Protein AF-A0A2M9N6I4-F1 (afdb_monomer_lite)

Structure (mmCIF, N/CA/C/O backbone):
data_AF-A0A2M9N6I4-F1
#
_entry.id   AF-A0A2M9N6I4-F1
#
loop_
_atom_site.group_PDB
_atom_site.id
_atom_site.type_symbol
_atom_site.label_atom_id
_atom_site.label_alt_id
_atom_site.label_comp_id
_atom_site.label_asym_id
_atom_site.label_entity_id
_atom_site.label_seq_id
_atom_site.pdbx_PDB_ins_code
_atom_site.Cartn_x
_atom_site.Cartn_y
_atom_site.Cartn_z
_atom_site.occupancy
_atom_site.B_iso_or_equiv
_atom_site.auth_seq_id
_atom_site.auth_comp_id
_atom_site.auth_asym_id
_atom_site.auth_atom_id
_atom_site.pdbx_PDB_model_num
ATOM 1 N N . MET A 1 1 ? -28.843 -5.770 49.512 1.00 65.44 1 MET A N 1
ATOM 2 C CA . MET A 1 1 ? -29.102 -5.304 48.134 1.00 65.44 1 MET A CA 1
ATOM 3 C C . MET A 1 1 ? -30.037 -6.310 47.490 1.00 65.44 1 MET A C 1
ATOM 5 O O . MET A 1 1 ? -29.714 -7.491 47.544 1.00 65.44 1 MET A O 1
ATOM 9 N N . ASN A 1 2 ? -31.210 -5.892 47.013 1.00 93.00 2 ASN A N 1
ATOM 10 C CA . ASN A 1 2 ? -32.178 -6.819 46.412 1.00 93.00 2 ASN A CA 1
ATOM 11 C C . ASN A 1 2 ? -31.800 -7.144 44.949 1.00 93.00 2 ASN A C 1
ATOM 13 O O . ASN A 1 2 ? -30.903 -6.524 44.371 1.00 93.00 2 ASN A O 1
ATOM 17 N N . THR A 1 3 ? -32.480 -8.121 44.353 1.00 96.25 3 THR A N 1
ATOM 18 C CA . THR A 1 3 ? -32.215 -8.567 42.977 1.00 96.25 3 THR A CA 1
ATOM 19 C C . THR A 1 3 ? -32.461 -7.460 41.946 1.00 96.25 3 THR A C 1
ATOM 21 O O . THR A 1 3 ? -31.716 -7.356 40.978 1.00 96.25 3 THR A O 1
ATOM 24 N N . GLU A 1 4 ? -33.445 -6.582 42.163 1.00 96.31 4 GLU A N 1
ATOM 25 C CA . GLU A 1 4 ? -33.703 -5.438 41.274 1.00 96.31 4 GLU A CA 1
ATOM 26 C C . GLU A 1 4 ? -32.535 -4.447 41.259 1.00 96.31 4 GLU A C 1
ATOM 28 O O . GLU A 1 4 ? -32.086 -4.042 40.190 1.00 96.31 4 GLU A O 1
ATOM 33 N N . GLN A 1 5 ? -31.986 -4.121 42.430 1.00 95.31 5 GLN A N 1
ATOM 34 C CA . GLN A 1 5 ? -30.812 -3.260 42.579 1.00 95.31 5 GLN A CA 1
ATOM 35 C C . GLN A 1 5 ? -29.575 -3.884 41.919 1.00 95.31 5 GLN A C 1
ATOM 37 O O . GLN A 1 5 ? -28.782 -3.183 41.294 1.00 95.31 5 GLN A O 1
ATOM 42 N N . GLN A 1 6 ? -29.417 -5.209 42.013 1.00 94.44 6 GLN A N 1
ATOM 43 C CA . GLN A 1 6 ? -28.353 -5.932 41.308 1.00 94.44 6 GLN A CA 1
ATOM 44 C C . GLN A 1 6 ? -28.519 -5.853 39.784 1.00 94.44 6 GLN A C 1
ATOM 46 O O . GLN A 1 6 ? -27.545 -5.604 39.075 1.00 94.44 6 GLN A O 1
ATOM 51 N N . ILE A 1 7 ? -29.742 -6.024 39.275 1.00 97.00 7 ILE A N 1
ATOM 52 C CA . ILE A 1 7 ? -30.042 -5.919 37.840 1.00 97.00 7 ILE A CA 1
ATOM 53 C C . ILE A 1 7 ? -29.796 -4.493 37.337 1.00 97.00 7 ILE A C 1
ATOM 55 O O . ILE A 1 7 ? -29.197 -4.319 36.276 1.00 97.00 7 ILE A O 1
ATOM 59 N N . GLU A 1 8 ? -30.222 -3.470 38.078 1.00 97.56 8 GLU A N 1
ATOM 60 C CA . GLU A 1 8 ? -30.000 -2.070 37.702 1.00 97.56 8 GLU A CA 1
ATOM 61 C C . GLU A 1 8 ? -28.501 -1.733 37.656 1.00 97.56 8 GLU A C 1
ATOM 63 O O . GLU A 1 8 ? -28.025 -1.124 36.694 1.00 97.56 8 GLU A O 1
ATOM 68 N N . PHE A 1 9 ? -27.735 -2.210 38.643 1.00 97.62 9 PHE A N 1
ATOM 69 C CA . PHE A 1 9 ? -26.281 -2.073 38.668 1.00 97.62 9 PHE A CA 1
ATOM 70 C C . PHE A 1 9 ? -25.619 -2.712 37.440 1.00 97.62 9 PHE A C 1
ATOM 72 O O . PHE A 1 9 ? -24.794 -2.076 36.781 1.00 97.62 9 PHE A O 1
ATOM 79 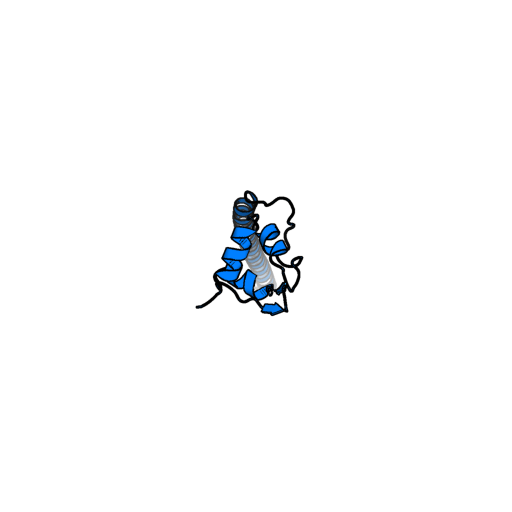N N . LEU A 1 10 ? -25.996 -3.949 37.097 1.00 98.00 10 LEU A N 1
ATOM 80 C CA . LEU A 1 10 ? -25.446 -4.640 35.929 1.00 98.00 10 LEU A CA 1
ATOM 81 C C . LEU A 1 10 ? -25.814 -3.935 34.619 1.00 98.00 10 LEU A C 1
ATOM 83 O O . LEU A 1 10 ? -24.968 -3.832 33.733 1.00 98.00 10 LEU A O 1
ATOM 87 N N . LYS A 1 11 ? -27.034 -3.395 34.506 1.00 97.50 11 LYS A N 1
ATOM 88 C CA . LYS A 1 11 ? -27.454 -2.603 33.341 1.00 97.50 11 LYS A CA 1
ATOM 89 C C . LYS A 1 11 ? -26.621 -1.332 33.185 1.00 97.50 11 LYS A C 1
ATOM 91 O O . LYS A 1 11 ? -26.144 -1.074 32.085 1.00 97.50 11 LYS A O 1
ATOM 96 N N . ARG A 1 12 ? -26.397 -0.571 34.263 1.00 97.38 12 ARG A N 1
ATOM 97 C CA . ARG A 1 12 ? -25.515 0.612 34.229 1.00 97.38 12 ARG A CA 1
ATOM 98 C C . ARG A 1 12 ? -24.099 0.244 33.809 1.00 97.38 12 ARG A C 1
ATOM 100 O O . ARG A 1 12 ? -23.576 0.830 32.872 1.00 97.38 12 ARG A O 1
ATOM 107 N N . ARG A 1 13 ? -23.528 -0.795 34.422 1.00 97.88 13 ARG A N 1
ATOM 108 C CA . ARG A 1 13 ? -22.179 -1.259 34.080 1.00 97.88 13 ARG A CA 1
ATOM 109 C C . ARG A 1 13 ? -22.064 -1.702 32.621 1.00 97.88 13 ARG A C 1
ATOM 111 O O . ARG A 1 13 ? -21.043 -1.442 31.997 1.00 97.88 13 ARG A O 1
ATOM 118 N N . LEU A 1 14 ? -23.090 -2.356 32.074 1.00 97.81 14 LEU A N 1
ATOM 119 C CA . LEU A 1 14 ? -23.128 -2.719 30.657 1.00 97.81 14 LEU A CA 1
ATOM 120 C C . LEU A 1 14 ? -23.107 -1.475 29.759 1.00 97.81 14 LEU A C 1
ATOM 122 O O . LEU A 1 14 ? -22.347 -1.441 28.796 1.00 97.81 14 LEU A O 1
ATOM 126 N N . VAL A 1 15 ? -23.904 -0.455 30.088 1.00 97.75 15 VAL A N 1
ATOM 127 C CA . VAL A 1 15 ? -23.940 0.812 29.342 1.00 97.75 15 VAL A CA 1
ATOM 128 C C . VAL A 1 15 ? -22.586 1.521 29.394 1.00 97.75 15 VAL A C 1
ATOM 130 O O . VAL A 1 15 ? -22.084 1.937 28.353 1.00 97.75 15 VAL A O 1
ATOM 133 N N . ASP A 1 16 ? -21.961 1.597 30.568 1.00 97.62 16 ASP A N 1
ATOM 134 C CA . ASP A 1 16 ? -20.653 2.238 30.734 1.00 97.62 16 ASP A CA 1
ATOM 135 C C . ASP A 1 16 ? -19.564 1.523 29.921 1.00 97.62 16 ASP A C 1
ATOM 137 O O . ASP A 1 16 ? -18.755 2.161 29.245 1.00 97.62 16 ASP A O 1
ATOM 141 N N . LEU A 1 17 ? -19.569 0.185 29.935 1.00 98.00 17 LEU A N 1
ATOM 142 C CA . LEU A 1 17 ? -18.639 -0.620 29.142 1.00 98.00 17 LEU A CA 1
ATOM 143 C C . LEU A 1 17 ? -18.873 -0.442 27.641 1.00 98.00 17 LEU A C 1
ATOM 145 O O . LEU A 1 17 ? -17.910 -0.280 26.892 1.00 98.00 17 LEU A O 1
ATOM 149 N N . GLN A 1 18 ? -20.131 -0.419 27.199 1.00 97.38 18 GLN A N 1
ATOM 150 C CA . GLN A 1 18 ? -20.461 -0.157 25.801 1.00 97.38 18 GLN A CA 1
ATOM 151 C C .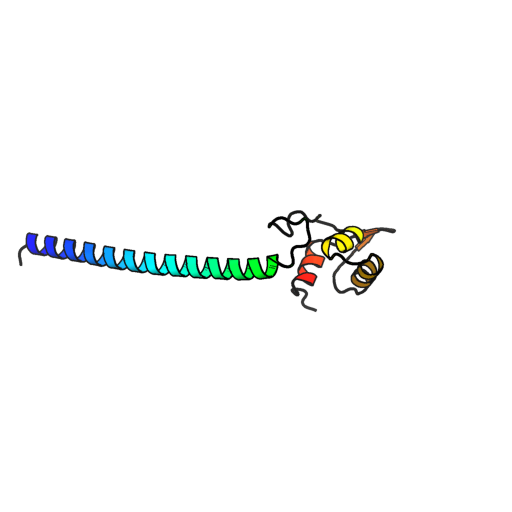 GLN A 1 18 ? -19.970 1.231 25.374 1.00 97.38 18 GLN A C 1
ATOM 153 O O . GLN A 1 18 ? -19.387 1.381 24.303 1.00 97.38 18 GLN A O 1
ATOM 158 N N . GLN A 1 19 ? -20.160 2.242 26.223 1.00 96.38 19 GLN A N 1
ATOM 159 C CA . GLN A 1 19 ? -19.716 3.605 25.953 1.00 96.38 19 GLN A CA 1
ATOM 160 C C . GLN A 1 19 ? -18.188 3.708 25.857 1.00 96.38 19 GLN A C 1
ATOM 162 O O . GLN A 1 19 ? -17.682 4.460 25.020 1.00 96.38 19 GLN A O 1
ATOM 167 N N . TYR A 1 20 ? -17.460 2.954 26.687 1.00 97.94 20 TYR A N 1
ATOM 168 C CA . TYR A 1 20 ? -16.003 2.866 26.623 1.00 97.94 20 TYR A CA 1
ATOM 169 C C . TYR A 1 20 ? -15.537 2.247 25.302 1.00 97.94 20 TYR A C 1
ATOM 171 O O . TYR A 1 20 ? -14.760 2.868 24.582 1.00 97.94 20 TYR A O 1
ATOM 179 N N . VAL A 1 21 ? -16.075 1.077 24.941 1.00 98.00 21 VAL A N 1
ATOM 180 C CA . VAL A 1 21 ? -15.735 0.395 23.682 1.00 98.00 21 VAL A CA 1
ATOM 181 C C . VAL A 1 21 ? -16.028 1.290 22.480 1.00 98.00 21 VAL A C 1
ATOM 183 O O . VAL A 1 21 ? -15.186 1.426 21.600 1.00 98.00 21 VAL A O 1
ATOM 186 N N . ASN A 1 22 ? -17.181 1.961 22.468 1.00 97.75 22 ASN A N 1
ATOM 187 C CA . ASN A 1 22 ? -17.536 2.880 21.389 1.00 97.75 22 ASN A CA 1
ATOM 188 C C . ASN A 1 22 ? -16.531 4.038 21.267 1.00 97.75 22 ASN A C 1
ATOM 190 O O . ASN A 1 22 ? -16.165 4.408 20.158 1.00 97.75 22 ASN A O 1
ATOM 194 N N . ARG A 1 23 ? -16.052 4.595 22.388 1.00 96.62 23 ARG A N 1
ATOM 195 C CA . ARG A 1 23 ? -15.036 5.658 22.368 1.00 96.62 23 ARG A CA 1
ATOM 196 C C . ARG A 1 23 ? -13.704 5.162 21.802 1.00 96.62 23 ARG A C 1
ATOM 198 O O . ARG A 1 23 ? -13.104 5.868 21.001 1.00 96.62 23 ARG A O 1
ATOM 205 N N . GLU A 1 24 ? -13.249 3.982 22.213 1.00 98.12 24 GLU A N 1
ATOM 206 C CA . GLU A 1 24 ? -12.013 3.383 21.690 1.00 98.12 24 GLU A CA 1
ATOM 207 C C . GLU A 1 24 ? -12.117 3.117 20.182 1.00 98.12 24 GLU A C 1
ATOM 209 O O . GLU A 1 24 ? -11.183 3.410 19.442 1.00 98.12 24 GLU A O 1
ATOM 214 N N . ILE A 1 25 ? -13.274 2.641 19.704 1.00 97.88 25 ILE A N 1
ATOM 215 C CA . ILE A 1 25 ? -13.532 2.451 18.269 1.00 97.88 25 ILE A CA 1
ATOM 216 C C . ILE A 1 25 ? -13.385 3.771 17.506 1.00 97.88 25 ILE A C 1
ATOM 218 O O . ILE A 1 25 ? -12.693 3.799 16.492 1.00 97.88 25 ILE A O 1
ATOM 222 N N . GLU A 1 26 ? -13.992 4.858 17.988 1.00 97.69 26 GLU A N 1
ATOM 223 C CA . GLU A 1 26 ? -13.877 6.173 17.341 1.00 97.69 26 GLU A CA 1
ATOM 224 C C . GLU A 1 26 ? -12.423 6.659 17.285 1.00 97.69 26 GLU A C 1
ATOM 226 O O . GLU A 1 26 ? -11.976 7.135 16.243 1.00 97.69 26 GLU A O 1
ATOM 231 N N . LEU A 1 27 ? -11.651 6.475 18.363 1.00 95.31 27 LEU A N 1
ATOM 232 C CA . LEU A 1 27 ? -10.226 6.828 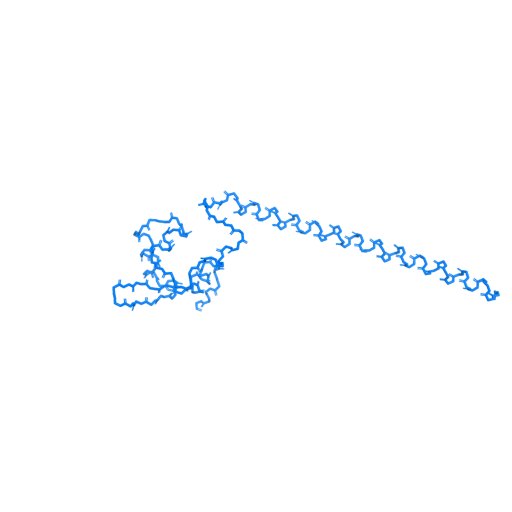18.383 1.00 95.31 27 LEU A CA 1
ATOM 233 C C . LEU A 1 27 ? -9.421 6.015 17.361 1.00 95.31 27 LEU A C 1
ATOM 235 O O . LEU A 1 27 ? -8.626 6.583 16.615 1.00 95.31 27 LEU A O 1
ATOM 239 N N . ILE A 1 28 ? -9.662 4.704 17.283 1.00 97.25 28 ILE A N 1
ATOM 240 C CA . ILE A 1 28 ? -9.004 3.824 16.309 1.00 97.25 28 ILE A CA 1
ATOM 241 C C . ILE A 1 28 ? -9.376 4.227 14.880 1.00 97.25 28 ILE A C 1
ATOM 243 O O . ILE A 1 28 ? -8.503 4.297 14.019 1.00 97.25 28 ILE A O 1
ATOM 247 N N . ILE A 1 29 ? -10.653 4.510 14.614 1.00 97.81 29 ILE A N 1
ATOM 248 C CA . ILE A 1 29 ? -11.117 4.963 13.297 1.00 97.81 29 ILE A CA 1
ATOM 249 C C . ILE A 1 29 ? -10.440 6.281 12.915 1.00 97.81 29 ILE A C 1
ATOM 251 O O . ILE A 1 29 ? -10.009 6.440 11.772 1.00 97.81 29 ILE A O 1
ATOM 255 N N . ASP A 1 30 ? -10.334 7.224 13.846 1.00 97.44 30 ASP A N 1
ATOM 256 C CA . ASP A 1 30 ? -9.657 8.494 13.606 1.00 97.44 30 ASP A CA 1
ATOM 257 C C . ASP A 1 30 ? -8.170 8.305 13.303 1.00 97.44 30 ASP A C 1
ATOM 259 O O . ASP A 1 30 ? -7.646 8.956 12.395 1.00 97.44 30 ASP A O 1
ATOM 263 N N . ASP A 1 31 ? -7.497 7.398 14.007 1.00 96.31 31 ASP A N 1
ATOM 264 C CA . ASP A 1 31 ? -6.108 7.049 13.726 1.00 96.31 31 ASP A CA 1
ATOM 265 C C . ASP A 1 31 ? -5.954 6.361 12.365 1.00 96.31 31 ASP A C 1
ATOM 267 O O . ASP A 1 31 ? -5.065 6.742 11.602 1.00 96.31 31 ASP A O 1
ATOM 271 N N . ILE A 1 32 ? -6.856 5.446 11.991 1.00 95.94 32 ILE A N 1
ATOM 272 C CA . ILE A 1 32 ? -6.887 4.841 10.649 1.00 95.94 32 ILE A CA 1
ATOM 273 C C . ILE A 1 32 ? -7.020 5.934 9.585 1.00 95.94 32 ILE A C 1
ATOM 275 O O . ILE A 1 32 ? -6.165 6.033 8.709 1.00 95.94 32 ILE A O 1
ATOM 279 N N . LYS A 1 33 ? -8.001 6.836 9.712 1.00 93.88 33 LYS A N 1
ATOM 280 C CA . LYS A 1 33 ? -8.189 7.957 8.772 1.00 93.88 33 LYS A CA 1
ATOM 281 C C . LYS A 1 33 ? -6.965 8.872 8.697 1.00 93.88 33 LYS A C 1
ATOM 283 O O . LYS A 1 33 ? -6.671 9.450 7.652 1.00 93.88 33 LYS A O 1
ATOM 288 N N . ARG A 1 34 ? -6.258 9.082 9.815 1.00 89.94 34 ARG A N 1
ATOM 289 C CA . ARG A 1 34 ? -5.003 9.856 9.838 1.00 89.94 34 ARG A CA 1
ATOM 290 C C . ARG A 1 34 ? -3.887 9.135 9.089 1.00 89.94 34 ARG A C 1
ATOM 292 O O . ARG A 1 34 ? -3.097 9.808 8.432 1.00 89.94 34 ARG A O 1
ATOM 299 N N . LEU A 1 35 ? -3.800 7.814 9.211 1.00 87.12 35 LEU A N 1
ATOM 300 C CA . LEU A 1 35 ? -2.815 7.003 8.502 1.00 87.12 35 LEU A CA 1
ATOM 301 C C . LEU A 1 35 ? -3.113 6.951 7.000 1.00 87.12 35 LEU A C 1
ATOM 303 O O . LEU A 1 35 ? -2.199 7.179 6.216 1.00 87.12 35 LEU A O 1
ATOM 307 N N . GLU A 1 36 ? -4.376 6.772 6.612 1.00 85.19 36 GLU A N 1
ATOM 308 C CA . GLU A 1 36 ? -4.816 6.806 5.211 1.00 85.19 36 GLU A CA 1
ATOM 309 C C . GLU A 1 36 ? -4.472 8.146 4.548 1.00 85.19 36 GLU A C 1
ATOM 311 O O . GLU A 1 36 ? -3.833 8.160 3.500 1.00 85.19 36 GLU A O 1
ATOM 316 N N . ARG A 1 37 ? -4.758 9.282 5.207 1.00 80.50 37 ARG A N 1
ATOM 317 C CA . ARG A 1 37 ? -4.357 10.610 4.699 1.00 80.50 37 ARG A CA 1
ATOM 318 C C . ARG A 1 37 ? -2.846 10.754 4.523 1.00 80.50 37 ARG A C 1
ATOM 320 O O . ARG A 1 37 ? -2.394 11.325 3.540 1.00 80.50 37 ARG A O 1
ATOM 327 N N . LYS A 1 38 ? -2.045 10.228 5.457 1.00 72.88 38 LYS A N 1
ATOM 328 C CA . LYS A 1 38 ? -0.580 10.242 5.315 1.00 72.88 38 LYS A CA 1
ATOM 329 C C . LYS A 1 38 ? -0.123 9.393 4.134 1.00 72.88 38 LYS A C 1
ATOM 331 O O . LYS A 1 38 ? 0.838 9.771 3.472 1.00 72.88 38 LYS A O 1
ATOM 336 N N . GLU A 1 39 ? -0.762 8.257 3.878 1.00 71.50 39 GLU A N 1
ATOM 337 C CA . GLU A 1 39 ? -0.478 7.436 2.699 1.00 71.50 39 GLU A CA 1
ATOM 338 C C . GLU A 1 39 ? -0.871 8.168 1.406 1.00 71.50 39 GLU A C 1
ATOM 340 O O . GLU A 1 39 ? -0.112 8.151 0.440 1.00 71.50 39 GLU A O 1
ATOM 345 N N . GLU A 1 40 ? -2.002 8.876 1.400 1.00 59.97 40 GLU A N 1
ATOM 346 C CA . GLU A 1 40 ? -2.455 9.718 0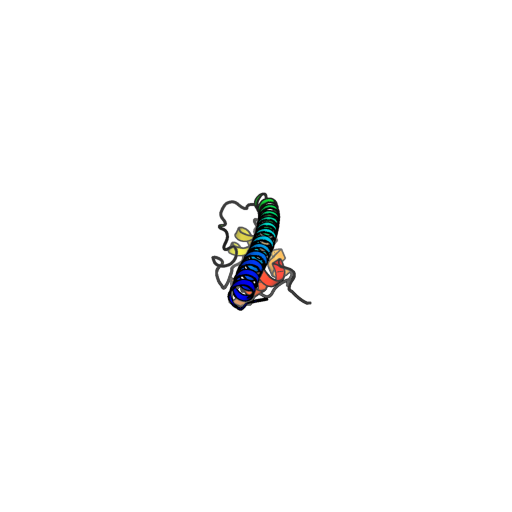.286 1.00 59.97 40 GLU A CA 1
ATOM 347 C C . GLU A 1 40 ? -1.525 10.905 0.021 1.00 59.97 40 GLU A C 1
ATOM 349 O O . GLU A 1 40 ? -1.252 11.202 -1.139 1.00 59.97 40 GLU A O 1
ATOM 354 N N . ASP A 1 41 ? -0.969 11.541 1.052 1.00 55.22 41 ASP A N 1
ATOM 355 C CA . ASP A 1 41 ? 0.035 12.600 0.898 1.00 55.22 41 ASP A CA 1
ATOM 356 C C . ASP A 1 41 ? 1.343 12.048 0.301 1.00 55.22 41 ASP A C 1
ATOM 358 O O . ASP A 1 41 ? 1.935 12.671 -0.584 1.00 55.22 41 ASP A O 1
ATOM 362 N N . HIS A 1 42 ? 1.774 10.845 0.710 1.00 53.06 42 HIS A N 1
ATOM 363 C CA . HIS A 1 42 ? 2.919 10.164 0.087 1.00 53.06 42 HIS A CA 1
ATOM 364 C C . HIS A 1 42 ? 2.618 9.765 -1.369 1.00 53.06 42 HIS A C 1
ATOM 366 O O . HIS A 1 42 ? 3.461 9.975 -2.241 1.00 53.06 42 HIS A O 1
ATOM 372 N N . LYS A 1 43 ? 1.409 9.267 -1.671 1.00 50.94 43 LYS A N 1
ATOM 373 C CA . LYS A 1 43 ? 0.954 9.014 -3.051 1.00 50.94 43 LYS A CA 1
ATOM 374 C C . LYS A 1 43 ? 0.870 10.305 -3.864 1.00 50.94 43 LYS A C 1
ATOM 376 O O . LYS A 1 43 ? 1.234 10.295 -5.033 1.00 50.94 43 LYS A O 1
ATOM 381 N N . THR A 1 44 ? 0.467 11.417 -3.253 1.00 48.31 44 THR A N 1
ATOM 382 C CA . THR A 1 44 ? 0.372 12.737 -3.892 1.00 48.31 44 THR A CA 1
ATOM 383 C C . THR 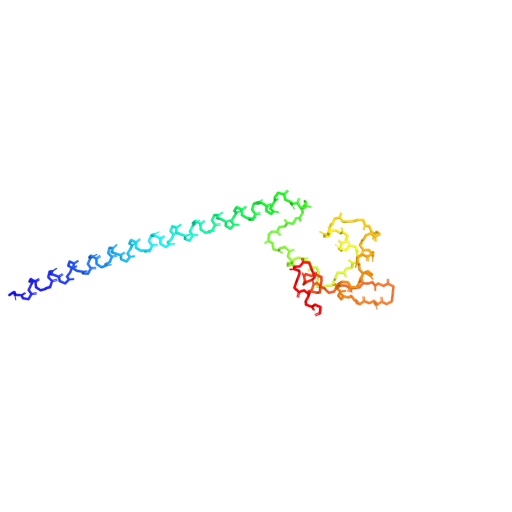A 1 44 ? 1.758 13.282 -4.232 1.00 48.31 44 THR A C 1
ATOM 385 O O . THR A 1 44 ? 1.973 13.713 -5.364 1.00 48.31 44 THR A O 1
ATOM 388 N N . GLN A 1 45 ? 2.738 13.159 -3.329 1.00 47.06 45 GLN A N 1
ATOM 389 C CA . GLN A 1 45 ? 4.131 13.517 -3.625 1.00 47.06 45 GLN A CA 1
ATOM 390 C C . GLN A 1 45 ? 4.774 12.609 -4.686 1.00 47.06 45 GLN A C 1
ATOM 392 O O . GLN A 1 45 ? 5.622 13.070 -5.446 1.00 47.06 45 GLN A O 1
ATOM 397 N N . MET A 1 46 ? 4.339 11.351 -4.810 1.00 44.44 46 MET A N 1
ATOM 398 C CA . MET A 1 46 ? 4.700 10.489 -5.946 1.00 44.44 46 MET A CA 1
ATOM 399 C C . MET A 1 46 ? 3.910 10.822 -7.229 1.00 44.44 46 MET A C 1
ATOM 401 O O . MET A 1 46 ? 4.382 10.543 -8.330 1.00 44.44 46 MET A O 1
ATOM 405 N N . SER A 1 47 ? 2.731 11.442 -7.111 1.00 40.03 47 SER A N 1
ATOM 406 C CA . SER A 1 47 ? 1.853 11.802 -8.231 1.00 40.03 47 SER A CA 1
ATOM 407 C C . SER A 1 47 ? 2.246 13.089 -8.954 1.00 40.03 47 SER A C 1
ATOM 409 O O . SER A 1 47 ? 1.880 13.239 -10.112 1.00 40.03 47 SER A O 1
ATOM 411 N N . ASP A 1 48 ? 3.035 13.983 -8.352 1.00 40.97 48 ASP A N 1
ATOM 412 C CA . ASP A 1 48 ? 3.583 15.150 -9.068 1.00 40.97 48 ASP A CA 1
ATOM 413 C C . ASP A 1 48 ? 4.692 14.758 -10.069 1.00 40.97 48 ASP A C 1
ATOM 415 O O . ASP A 1 48 ? 5.053 15.539 -10.949 1.00 40.97 48 ASP A O 1
ATOM 419 N N . PHE A 1 49 ? 5.163 13.506 -10.021 1.00 48.34 49 PHE A N 1
ATOM 420 C CA . PHE A 1 49 ? 5.969 12.870 -11.067 1.00 48.34 49 PHE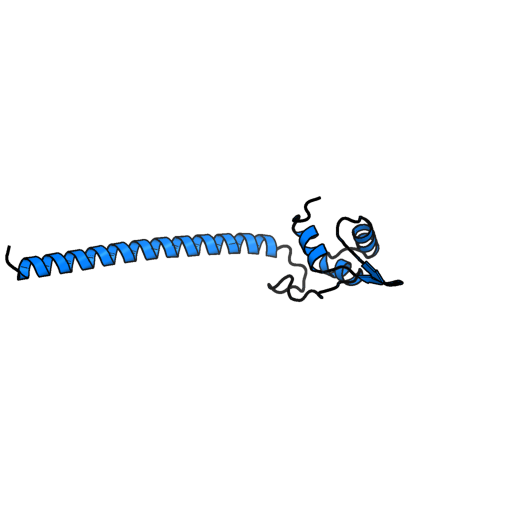 A CA 1
ATOM 421 C C . PHE A 1 49 ? 5.096 11.996 -11.994 1.00 48.34 49 PHE A C 1
ATOM 423 O O . PHE A 1 49 ? 5.455 10.874 -12.353 1.00 48.34 49 PHE A O 1
ATOM 430 N N . LYS A 1 50 ? 3.900 12.470 -12.373 1.00 43.16 50 LYS A N 1
ATOM 431 C CA . LYS A 1 50 ? 3.018 11.749 -13.307 1.00 43.16 50 LYS A CA 1
ATOM 432 C C . LYS A 1 50 ? 3.580 11.817 -14.724 1.00 43.16 50 LYS A C 1
ATOM 434 O O . LYS A 1 50 ? 3.491 12.848 -15.389 1.00 43.16 50 LYS A O 1
ATOM 439 N N . LEU A 1 51 ? 4.088 10.696 -15.232 1.00 47.41 51 LEU A N 1
ATOM 440 C CA . LEU A 1 51 ? 4.196 10.515 -16.679 1.00 47.41 51 LEU A CA 1
ATOM 441 C C . LEU A 1 51 ? 2.767 10.532 -17.256 1.00 47.41 51 LEU A C 1
ATOM 443 O O . LEU A 1 51 ? 1.903 9.797 -16.763 1.00 47.41 51 LEU A O 1
ATOM 447 N N . PRO A 1 52 ? 2.463 11.378 -18.256 1.00 36.88 52 PRO A N 1
ATOM 448 C CA . PRO A 1 52 ? 1.121 11.448 -18.815 1.00 36.88 52 PRO A CA 1
ATOM 449 C C . PRO A 1 52 ? 0.754 10.102 -19.459 1.00 36.88 52 PRO A C 1
ATOM 451 O O . PRO A 1 52 ? 1.358 9.710 -20.455 1.00 36.88 52 PRO A O 1
ATOM 454 N N . GLY A 1 53 ? -0.239 9.406 -18.886 1.00 44.47 53 GLY A N 1
ATOM 455 C CA . GLY A 1 53 ? -0.829 8.189 -19.462 1.00 44.47 53 GLY A CA 1
ATOM 456 C C . GLY A 1 53 ? -0.999 6.965 -18.551 1.00 44.47 53 GLY A C 1
ATOM 457 O O . GLY A 1 53 ? -1.379 5.924 -19.074 1.00 44.47 53 GLY A O 1
ATOM 458 N N . VAL A 1 54 ? -0.745 7.039 -17.236 1.00 46.38 54 VAL A N 1
ATOM 459 C CA . VAL A 1 54 ? -0.796 5.850 -16.352 1.00 46.38 54 VAL A CA 1
ATOM 460 C C . VAL A 1 54 ? -1.858 5.995 -15.250 1.00 46.38 54 VAL A C 1
ATOM 462 O O . VAL A 1 54 ? -1.847 6.961 -14.483 1.00 46.38 54 VAL A O 1
ATOM 465 N N . CYS A 1 55 ? -2.791 5.040 -15.201 1.00 42.00 55 CYS A N 1
ATOM 466 C CA . CYS A 1 55 ? -3.826 4.876 -14.172 1.00 42.00 55 CYS A CA 1
ATOM 467 C C . CYS A 1 55 ? -3.327 3.919 -13.066 1.00 42.00 55 CYS A C 1
ATOM 469 O O . CYS A 1 55 ? -2.439 3.109 -13.311 1.00 42.00 55 CYS A O 1
ATOM 471 N N . ASP A 1 56 ? -3.899 4.021 -11.865 1.00 47.00 56 ASP A N 1
ATOM 472 C CA . ASP A 1 56 ? -3.415 3.541 -10.549 1.00 47.00 56 ASP A CA 1
ATOM 473 C C . ASP A 1 56 ? -3.349 2.004 -10.321 1.00 47.00 56 ASP A C 1
ATOM 475 O O . ASP A 1 56 ? -3.453 1.512 -9.206 1.00 47.00 56 ASP A O 1
ATOM 479 N N . ASP A 1 57 ? -3.132 1.220 -11.375 1.00 53.28 57 ASP A N 1
ATOM 480 C CA . ASP A 1 57 ? -2.839 -0.220 -11.319 1.00 53.28 57 ASP A CA 1
ATOM 481 C C . ASP A 1 57 ? -1.483 -0.478 -12.016 1.00 53.28 57 ASP A C 1
ATOM 483 O O . ASP A 1 57 ? -1.365 -1.284 -12.940 1.00 53.28 57 ASP A O 1
ATOM 487 N N . SER A 1 58 ? -0.445 0.261 -11.591 1.00 60.50 58 SER A N 1
ATOM 488 C CA . SER A 1 58 ? 0.719 0.685 -12.407 1.00 60.50 58 SER A CA 1
ATOM 489 C C . SER A 1 58 ? 1.548 -0.407 -13.097 1.00 60.50 58 SER A C 1
ATOM 491 O O . SER A 1 58 ? 2.291 -0.115 -14.034 1.00 60.50 58 SER A O 1
ATOM 493 N N . TRP A 1 59 ? 1.393 -1.670 -12.706 1.00 65.44 59 TRP A N 1
ATOM 494 C CA . TRP A 1 59 ? 2.046 -2.798 -13.365 1.00 65.44 59 TRP A CA 1
ATOM 495 C C . TRP A 1 59 ? 1.081 -3.742 -14.073 1.00 65.44 59 TRP A C 1
ATOM 497 O O . TRP A 1 59 ? 1.538 -4.522 -14.901 1.00 65.44 59 TRP A O 1
ATOM 507 N N . ARG A 1 60 ? -0.228 -3.732 -13.786 1.00 68.00 60 ARG A N 1
ATOM 508 C CA . ARG A 1 60 ? -1.177 -4.733 -14.314 1.00 68.00 60 ARG A CA 1
ATOM 509 C C . ARG A 1 60 ? -1.278 -4.684 -15.833 1.00 68.00 60 ARG A C 1
ATOM 511 O O . ARG A 1 60 ? -1.227 -5.741 -16.455 1.00 68.00 60 ARG A O 1
ATOM 518 N N . ASP A 1 61 ? -1.265 -3.482 -16.395 1.00 74.44 61 ASP A N 1
ATOM 519 C CA . ASP A 1 61 ? -1.416 -3.258 -17.835 1.00 74.44 61 ASP A CA 1
ATOM 520 C C . ASP A 1 61 ? -0.123 -3.472 -18.635 1.00 74.44 61 ASP A C 1
ATOM 522 O O . ASP A 1 61 ? -0.153 -3.504 -19.867 1.00 74.44 61 ASP A O 1
ATOM 526 N N . LEU A 1 62 ? 1.024 -3.661 -17.968 1.00 79.50 62 LEU A N 1
ATOM 527 C CA . LEU A 1 62 ? 2.249 -4.002 -18.683 1.00 79.50 62 LEU A CA 1
ATOM 528 C C . LEU A 1 62 ? 2.177 -5.420 -19.254 1.00 79.50 62 LEU A C 1
ATOM 530 O O . LEU A 1 62 ? 1.772 -6.349 -18.538 1.00 79.50 62 LEU A O 1
ATOM 534 N N . PRO A 1 63 ? 2.657 -5.622 -20.494 1.00 83.31 63 PRO A N 1
ATOM 535 C CA . PRO A 1 63 ? 2.728 -6.947 -21.083 1.00 83.31 63 PRO A CA 1
ATOM 536 C C . PRO A 1 63 ? 3.638 -7.850 -20.243 1.00 83.31 63 PRO A C 1
ATOM 538 O O . PRO A 1 63 ? 4.666 -7.414 -19.727 1.00 83.31 63 PRO A O 1
ATOM 541 N N . GLU A 1 64 ? 3.286 -9.134 -20.134 1.00 87.69 64 GLU A N 1
ATOM 542 C CA . GLU A 1 64 ? 4.083 -10.128 -19.391 1.00 87.69 64 GLU A CA 1
ATOM 543 C C . GLU A 1 64 ? 5.527 -10.238 -19.905 1.00 87.69 64 GLU A C 1
ATOM 545 O O . GLU A 1 64 ? 6.463 -10.530 -19.154 1.00 87.69 64 GLU A O 1
ATOM 550 N N . VAL A 1 65 ? 5.714 -9.957 -21.194 1.00 90.94 65 VAL A N 1
ATOM 551 C CA . VAL A 1 65 ? 7.014 -9.882 -21.848 1.00 90.94 65 VAL A CA 1
ATOM 552 C C . VAL A 1 65 ? 7.109 -8.564 -22.602 1.00 90.94 65 VAL A C 1
ATOM 554 O O . VAL A 1 65 ? 6.331 -8.304 -23.517 1.00 90.94 65 VAL A O 1
ATOM 557 N N . MET A 1 66 ? 8.100 -7.763 -22.234 1.00 91.19 66 MET A N 1
ATOM 558 C CA . MET A 1 66 ? 8.376 -6.452 -22.807 1.00 91.19 66 MET A CA 1
ATOM 559 C C . MET A 1 66 ? 9.477 -6.513 -23.864 1.00 91.19 66 MET A C 1
ATOM 561 O O . MET A 1 66 ? 10.351 -7.383 -23.858 1.00 91.19 66 MET A O 1
ATOM 565 N N . ARG A 1 67 ? 9.454 -5.543 -24.770 1.00 92.94 67 ARG A N 1
ATOM 566 C CA . ARG A 1 67 ? 10.481 -5.258 -25.774 1.00 92.94 67 ARG A CA 1
ATOM 567 C C . ARG A 1 67 ? 11.244 -3.983 -25.393 1.00 92.94 67 ARG A C 1
ATOM 569 O O . ARG A 1 67 ? 10.760 -3.192 -24.586 1.00 92.94 67 ARG A O 1
ATOM 576 N N . PRO A 1 68 ? 12.403 -3.704 -26.019 1.00 90.19 68 PRO A N 1
ATOM 577 C CA . PRO A 1 68 ? 13.136 -2.455 -25.781 1.00 90.19 68 PRO A CA 1
ATOM 578 C C . PRO A 1 68 ? 12.306 -1.181 -26.018 1.00 90.19 68 PRO A C 1
ATOM 580 O O . PRO A 1 68 ? 12.542 -0.156 -25.384 1.00 90.19 68 PRO A O 1
ATOM 583 N N . THR A 1 69 ? 11.320 -1.242 -26.918 1.00 85.81 69 THR A N 1
ATOM 584 C CA . THR A 1 69 ? 10.360 -0.155 -27.170 1.00 85.81 69 THR A CA 1
ATOM 585 C C . THR A 1 69 ? 9.487 0.148 -25.963 1.00 85.81 69 THR A C 1
ATOM 587 O O . THR A 1 69 ? 9.186 1.311 -25.716 1.00 85.81 69 THR A O 1
ATOM 590 N N . ASP A 1 70 ? 9.127 -0.881 -25.204 1.00 87.94 70 ASP A N 1
ATOM 591 C CA . ASP A 1 70 ? 8.249 -0.752 -24.048 1.00 87.94 70 ASP A CA 1
ATOM 592 C C . ASP A 1 70 ? 9.048 -0.130 -22.898 1.00 87.94 70 ASP A C 1
ATOM 594 O O . ASP A 1 70 ? 8.591 0.824 -22.287 1.00 87.94 70 ASP A O 1
ATOM 598 N N . ILE A 1 71 ? 10.310 -0.538 -22.702 1.00 90.06 71 ILE A N 1
ATOM 599 C CA . ILE A 1 71 ? 11.231 0.095 -21.734 1.00 90.06 71 ILE A CA 1
ATOM 600 C C . ILE A 1 71 ? 11.409 1.587 -22.018 1.00 90.06 71 ILE A C 1
ATOM 602 O O . ILE A 1 71 ? 11.358 2.408 -21.104 1.00 90.06 71 ILE A O 1
ATOM 606 N N . LYS A 1 72 ? 11.578 1.947 -23.294 1.00 88.69 72 LYS A N 1
ATOM 607 C CA . LYS A 1 72 ? 11.666 3.343 -23.732 1.00 88.69 72 LYS A CA 1
ATOM 608 C C . LYS A 1 72 ? 10.419 4.138 -23.324 1.00 88.69 72 LYS A C 1
ATOM 610 O O . LYS A 1 72 ? 10.547 5.257 -22.841 1.00 88.69 72 LYS A O 1
ATOM 615 N N . GLN A 1 73 ? 9.230 3.571 -23.535 1.00 81.75 73 GLN A N 1
ATOM 616 C CA . GLN A 1 73 ? 7.957 4.220 -23.208 1.00 81.75 73 GLN A CA 1
ATOM 617 C C . GLN A 1 73 ? 7.729 4.314 -21.696 1.00 81.75 73 GLN A C 1
ATOM 619 O O . GLN A 1 73 ? 7.350 5.374 -21.214 1.00 81.75 73 GLN A O 1
ATOM 624 N N . ILE A 1 74 ? 8.010 3.238 -20.959 1.00 85.38 74 ILE A N 1
ATOM 625 C CA . ILE A 1 74 ? 7.790 3.140 -19.510 1.00 85.38 74 ILE A CA 1
ATOM 626 C C . ILE A 1 74 ? 8.733 4.069 -18.741 1.00 85.38 74 ILE A C 1
ATOM 628 O O . ILE A 1 74 ? 8.298 4.762 -17.829 1.00 85.38 74 ILE A O 1
ATOM 632 N N . LEU A 1 75 ? 10.018 4.103 -19.109 1.00 85.56 75 LEU A N 1
ATOM 633 C CA . LEU A 1 75 ? 11.025 4.920 -18.421 1.00 85.56 75 LEU A CA 1
ATOM 634 C C . LEU A 1 75 ? 11.155 6.339 -18.997 1.00 85.56 75 LEU A C 1
ATOM 636 O O . LEU A 1 75 ? 11.879 7.156 -18.438 1.00 85.56 75 LEU A O 1
ATOM 640 N N . GLY A 1 76 ? 10.510 6.632 -20.131 1.00 82.69 76 GLY A N 1
ATOM 641 C CA . GLY A 1 76 ? 10.612 7.935 -20.798 1.00 82.69 76 GLY A CA 1
ATOM 642 C C . GLY A 1 76 ? 12.010 8.260 -21.346 1.00 82.69 76 GLY A C 1
ATOM 643 O O . GLY A 1 76 ? 12.347 9.430 -21.517 1.00 82.69 76 GLY A O 1
ATOM 644 N N . ILE A 1 77 ? 12.837 7.247 -21.616 1.00 88.81 77 ILE A N 1
ATOM 645 C CA . ILE A 1 77 ? 14.240 7.409 -22.033 1.00 88.81 77 ILE A CA 1
ATOM 646 C C . ILE A 1 77 ? 14.425 7.342 -23.553 1.00 88.81 77 ILE A C 1
ATOM 648 O O . ILE A 1 77 ? 13.546 6.927 -24.308 1.00 88.81 77 ILE A O 1
ATOM 652 N N . GLY A 1 78 ? 15.607 7.739 -24.030 1.00 84.62 78 GLY A N 1
ATOM 653 C CA . GLY A 1 78 ? 15.988 7.580 -25.435 1.00 84.62 78 GLY A CA 1
ATOM 654 C C . GLY A 1 78 ? 16.200 6.111 -25.829 1.00 84.62 78 GLY A C 1
ATOM 655 O O . GLY A 1 78 ? 16.504 5.263 -24.994 1.00 84.62 78 GLY A O 1
ATOM 656 N N . GLN A 1 79 ? 16.106 5.796 -27.129 1.00 88.31 79 GLN A N 1
ATOM 657 C CA . GLN A 1 79 ? 16.321 4.426 -27.626 1.00 88.31 79 GLN A CA 1
ATOM 658 C C . GLN A 1 79 ? 17.709 3.890 -27.248 1.00 88.31 79 GLN A C 1
ATOM 660 O O . GLN A 1 79 ? 17.818 2.761 -26.784 1.00 88.31 79 GLN A O 1
ATOM 665 N N . GLN A 1 80 ? 18.757 4.696 -27.423 1.00 92.12 80 GLN A N 1
ATOM 666 C CA . GLN A 1 80 ? 20.120 4.305 -27.071 1.00 92.12 80 GLN A CA 1
ATOM 667 C C . GLN A 1 80 ? 20.244 3.965 -25.578 1.00 92.12 80 GLN A C 1
ATOM 669 O O . GLN A 1 80 ? 20.725 2.887 -25.246 1.00 92.12 80 GLN A O 1
ATOM 674 N N . GLN A 1 81 ? 19.707 4.821 -24.706 1.00 92.00 81 GLN A N 1
ATOM 675 C CA . GLN A 1 81 ? 19.707 4.617 -23.254 1.00 92.00 81 GLN A CA 1
ATOM 676 C C . GLN A 1 81 ? 18.958 3.337 -22.859 1.00 92.00 81 GLN A C 1
ATOM 678 O O . GLN A 1 81 ? 19.416 2.596 -21.996 1.00 92.00 81 GLN A O 1
ATOM 683 N N . ALA A 1 82 ? 17.840 3.024 -23.526 1.00 91.75 82 ALA A N 1
ATOM 684 C CA . ALA A 1 82 ? 17.109 1.782 -23.280 1.00 91.75 82 ALA A CA 1
ATOM 685 C C . ALA A 1 82 ? 17.947 0.543 -23.630 1.00 91.75 82 ALA A C 1
ATOM 687 O O . ALA A 1 82 ? 17.986 -0.414 -22.861 1.00 91.75 82 ALA A O 1
ATOM 688 N N . TYR A 1 83 ? 18.650 0.557 -24.766 1.00 92.88 83 TYR A N 1
ATOM 689 C CA . TYR A 1 83 ? 19.534 -0.548 -25.145 1.00 92.88 83 TYR A CA 1
ATOM 690 C C . TYR A 1 83 ? 20.759 -0.656 -24.234 1.00 92.88 83 TYR A C 1
ATOM 692 O O . TYR A 1 83 ? 21.139 -1.769 -23.882 1.00 92.88 83 TYR A O 1
ATOM 700 N N . GLU A 1 84 ? 21.362 0.462 -23.834 1.00 94.19 84 GLU A N 1
ATOM 701 C CA . GLU A 1 84 ? 22.462 0.487 -22.862 1.00 94.19 84 GLU A CA 1
ATOM 702 C C . GLU A 1 84 ? 22.023 -0.109 -21.522 1.00 94.19 84 GLU A C 1
ATOM 704 O O . GLU A 1 84 ? 22.704 -0.983 -20.990 1.00 94.19 84 GLU A O 1
ATOM 709 N N . LEU A 1 85 ? 20.842 0.274 -21.032 1.00 92.94 85 LEU A N 1
ATOM 710 C CA . LEU A 1 85 ? 20.264 -0.267 -19.807 1.00 92.94 85 LEU A CA 1
ATOM 711 C C . LEU A 1 85 ? 20.025 -1.777 -19.906 1.00 92.94 85 LEU A C 1
ATOM 713 O O . LEU A 1 85 ? 20.429 -2.525 -19.023 1.00 92.94 85 LEU A O 1
ATOM 717 N N . ILE A 1 86 ? 19.417 -2.253 -20.990 1.00 91.75 86 ILE A N 1
ATOM 718 C CA . ILE A 1 86 ? 19.176 -3.689 -21.188 1.00 91.75 86 ILE A CA 1
ATOM 719 C C . ILE A 1 86 ? 20.502 -4.458 -21.259 1.00 91.75 86 ILE A C 1
ATOM 721 O O . ILE A 1 86 ? 20.643 -5.521 -20.658 1.00 91.75 86 ILE A O 1
ATOM 725 N N . ASN A 1 87 ? 21.495 -3.906 -21.958 1.00 91.75 87 ASN A N 1
ATOM 726 C CA . ASN A 1 87 ? 22.811 -4.523 -22.107 1.00 91.75 87 ASN A CA 1
ATOM 727 C C . ASN A 1 87 ? 23.691 -4.395 -20.853 1.00 91.75 87 ASN A C 1
ATOM 729 O O . ASN A 1 87 ? 24.715 -5.069 -20.770 1.00 91.75 87 ASN A O 1
ATOM 733 N N . SER A 1 88 ? 23.307 -3.570 -19.873 1.00 90.31 88 SER A N 1
ATOM 734 C CA . SER A 1 88 ? 24.017 -3.445 -18.594 1.00 90.31 88 SER A CA 1
ATOM 735 C C . SER A 1 88 ? 23.896 -4.692 -17.708 1.00 90.31 88 SER A C 1
ATOM 737 O O . SER A 1 88 ? 24.573 -4.783 -16.687 1.00 90.31 88 SER A O 1
ATOM 739 N N . ASN A 1 89 ? 23.048 -5.657 -18.094 1.00 86.25 89 ASN A N 1
ATOM 740 C CA . ASN A 1 89 ? 22.772 -6.898 -17.365 1.00 86.25 89 ASN A CA 1
ATOM 741 C C . ASN A 1 89 ? 22.262 -6.686 -15.926 1.00 86.25 89 ASN A C 1
ATOM 743 O O . ASN A 1 89 ? 22.357 -7.590 -15.099 1.00 86.25 89 ASN A O 1
ATOM 747 N N . GLN A 1 90 ? 21.679 -5.523 -15.618 1.00 87.88 90 GLN A N 1
ATOM 748 C CA . GLN A 1 90 ? 21.089 -5.255 -14.301 1.00 87.88 90 GLN A CA 1
ATOM 749 C C . GLN A 1 90 ? 19.779 -6.018 -14.033 1.00 87.88 90 GLN A C 1
ATOM 751 O O . GLN A 1 90 ? 19.348 -6.130 -12.885 1.00 87.88 90 GLN A O 1
ATOM 756 N N . PHE A 1 91 ? 19.154 -6.565 -15.076 1.00 91.88 91 PHE A N 1
ATOM 757 C CA . PHE A 1 91 ? 18.011 -7.467 -14.982 1.00 91.88 91 PHE A CA 1
ATOM 758 C C . PHE A 1 91 ? 18.051 -8.523 -16.086 1.00 91.88 91 PHE A C 1
ATOM 760 O O . PHE A 1 91 ? 18.735 -8.382 -17.101 1.00 91.88 91 PHE A O 1
ATOM 767 N N . HIS A 1 92 ? 17.297 -9.602 -15.880 1.00 92.31 92 HIS A N 1
ATOM 768 C CA . HIS A 1 92 ? 17.237 -10.710 -16.823 1.00 92.31 92 HIS A CA 1
ATOM 769 C C . HIS A 1 92 ? 16.478 -10.335 -18.106 1.00 92.31 92 HIS A C 1
ATOM 771 O O . HIS A 1 92 ? 15.370 -9.799 -18.055 1.00 92.31 92 HIS A O 1
ATOM 777 N N . TYR A 1 93 ? 17.041 -10.707 -19.255 1.00 94.75 93 TYR A N 1
ATOM 778 C CA . TYR A 1 93 ? 16.377 -10.675 -20.555 1.00 94.75 93 TYR A CA 1
ATOM 779 C C . TYR A 1 93 ? 16.735 -11.923 -21.370 1.00 94.75 93 TYR A C 1
ATOM 781 O O . TYR A 1 93 ? 17.749 -12.581 -21.135 1.00 94.75 93 TYR A O 1
ATOM 789 N N . VAL A 1 94 ? 15.909 -12.228 -22.368 1.00 93.56 94 VAL A N 1
ATOM 790 C CA . VAL A 1 94 ? 16.103 -13.329 -23.314 1.00 93.56 94 VAL A CA 1
ATOM 791 C C . VAL A 1 94 ? 16.195 -12.767 -24.725 1.00 93.56 94 VAL A C 1
ATOM 793 O O . VAL A 1 94 ? 15.415 -11.901 -25.120 1.00 93.56 94 VAL A O 1
ATOM 796 N N . ARG A 1 95 ? 17.137 -13.274 -25.522 1.00 93.06 95 ARG A N 1
ATOM 797 C CA . ARG A 1 95 ? 17.248 -12.926 -26.941 1.00 93.06 95 ARG A CA 1
ATOM 798 C C . ARG A 1 95 ? 16.725 -14.068 -27.805 1.00 93.06 95 ARG A C 1
ATOM 800 O O . ARG A 1 95 ? 17.273 -15.164 -27.782 1.00 93.06 95 ARG A O 1
ATOM 807 N N . VAL A 1 96 ? 15.693 -13.792 -28.599 1.00 91.88 96 VAL A N 1
ATOM 808 C CA . VAL A 1 96 ? 15.113 -14.736 -29.564 1.00 91.88 96 VAL A CA 1
ATOM 809 C C . VAL A 1 96 ? 15.366 -14.189 -30.967 1.00 91.88 96 VAL A C 1
ATOM 811 O O . VAL A 1 96 ? 14.717 -13.247 -31.428 1.00 91.88 96 VAL A O 1
ATOM 814 N N . GLY A 1 97 ? 16.385 -14.735 -31.634 1.00 92.81 97 GLY A N 1
ATOM 815 C CA . GLY A 1 97 ? 16.867 -14.229 -32.920 1.00 92.81 97 GLY A CA 1
ATOM 816 C C . GLY A 1 97 ? 17.355 -12.778 -32.826 1.00 92.81 97 GLY A C 1
ATOM 817 O O . GLY A 1 97 ? 18.327 -12.469 -32.133 1.00 92.81 97 GLY A O 1
ATOM 818 N N . ARG A 1 98 ? 16.683 -11.866 -33.542 1.00 88.38 98 ARG A N 1
ATOM 819 C CA . ARG A 1 98 ? 16.990 -10.422 -33.520 1.00 88.38 98 ARG A CA 1
ATOM 820 C C . ARG A 1 98 ? 16.221 -9.648 -32.447 1.00 88.38 98 ARG A C 1
ATOM 822 O O . ARG A 1 98 ? 16.492 -8.468 -32.256 1.00 88.38 98 ARG A O 1
ATOM 829 N N . THR A 1 99 ? 15.268 -10.280 -31.767 1.00 89.31 99 THR A N 1
ATOM 830 C CA . THR A 1 99 ? 14.400 -9.622 -30.787 1.00 89.31 99 THR A CA 1
ATOM 831 C C . THR A 1 99 ? 14.902 -9.858 -29.368 1.00 89.31 99 THR A C 1
ATOM 833 O O . THR A 1 99 ? 15.304 -10.967 -29.019 1.00 89.31 99 THR A O 1
ATOM 836 N N . ILE A 1 100 ? 14.851 -8.809 -28.549 1.00 93.94 100 ILE A N 1
ATOM 837 C CA . ILE A 1 100 ? 15.071 -8.886 -27.105 1.00 93.94 100 ILE A CA 1
ATOM 838 C C . ILE A 1 100 ? 13.709 -8.918 -26.411 1.00 93.94 100 ILE A C 1
ATOM 840 O O . ILE A 1 100 ? 12.823 -8.133 -26.755 1.00 93.94 100 ILE A O 1
ATOM 844 N N . LEU A 1 101 ? 13.568 -9.835 -25.462 1.00 93.75 101 LEU A N 1
ATOM 845 C CA . LEU A 1 101 ? 12.385 -10.073 -24.650 1.00 93.75 101 LEU A CA 1
ATOM 846 C C . LEU A 1 101 ? 12.757 -9.927 -23.176 1.00 93.75 101 LEU A C 1
ATOM 848 O O . LEU A 1 101 ? 13.725 -10.525 -22.713 1.00 93.75 101 LEU A O 1
ATOM 852 N N . ILE A 1 102 ? 11.991 -9.136 -22.441 1.00 94.44 102 ILE A N 1
ATOM 853 C CA . ILE A 1 102 ? 12.281 -8.764 -21.059 1.00 94.44 102 ILE A CA 1
ATOM 854 C C . ILE A 1 102 ? 11.089 -9.197 -20.212 1.00 94.44 102 ILE A C 1
ATOM 856 O O . ILE A 1 102 ? 10.001 -8.645 -20.383 1.00 94.44 102 ILE A O 1
ATOM 860 N N . PRO A 1 103 ? 11.238 -10.183 -19.316 1.00 94.38 103 PRO A N 1
ATOM 861 C CA . PRO A 1 103 ? 10.147 -10.572 -18.439 1.00 94.38 103 PRO A CA 1
ATOM 862 C C . PRO A 1 103 ? 9.750 -9.420 -17.518 1.00 94.38 103 PRO A C 1
ATOM 864 O O . PRO A 1 103 ? 10.595 -8.845 -16.829 1.00 94.38 103 PRO A O 1
ATOM 867 N N . LYS A 1 104 ? 8.449 -9.139 -17.452 1.00 91.31 104 LYS A N 1
ATOM 868 C CA . LYS A 1 104 ? 7.854 -8.115 -16.585 1.00 91.31 104 LYS A CA 1
ATOM 869 C C . LYS A 1 104 ? 8.360 -8.190 -15.148 1.00 91.31 104 LYS A C 1
ATOM 871 O O . LYS A 1 104 ? 8.825 -7.198 -14.599 1.00 91.31 104 LYS A O 1
ATOM 876 N N . LYS A 1 105 ? 8.355 -9.394 -14.571 1.00 90.88 105 LYS A N 1
ATOM 877 C CA . LYS A 1 105 ? 8.824 -9.635 -13.198 1.00 90.88 105 LYS A CA 1
ATOM 878 C C . LYS A 1 105 ? 10.292 -9.257 -12.993 1.00 90.88 105 LYS A C 1
ATOM 880 O O . LYS A 1 105 ? 10.627 -8.682 -11.968 1.00 90.88 105 LYS A O 1
ATOM 885 N N . ALA A 1 106 ? 11.160 -9.566 -13.957 1.00 91.00 106 ALA A N 1
ATOM 886 C CA . ALA A 1 106 ? 12.587 -9.266 -13.845 1.00 91.00 106 ALA A CA 1
ATOM 887 C C . ALA A 1 106 ? 12.845 -7.754 -13.855 1.00 91.00 106 ALA A C 1
ATOM 889 O O . ALA A 1 106 ? 13.641 -7.259 -13.064 1.00 91.00 106 ALA A O 1
ATOM 890 N N . PHE A 1 107 ? 12.136 -7.031 -14.722 1.00 91.06 107 PHE A N 1
ATOM 891 C CA . PHE A 1 107 ? 12.213 -5.578 -14.801 1.00 91.06 107 PHE A CA 1
ATOM 892 C C . PHE A 1 107 ? 11.661 -4.890 -13.543 1.00 91.06 107 PHE A C 1
ATOM 894 O O . PHE A 1 107 ? 12.337 -4.029 -12.990 1.00 91.06 107 PHE A O 1
ATOM 901 N N . ILE A 1 108 ? 10.483 -5.300 -13.052 1.00 88.75 108 ILE A N 1
ATOM 902 C CA . ILE A 1 108 ? 9.879 -4.731 -11.833 1.00 88.75 108 ILE A CA 1
ATOM 903 C C . ILE A 1 108 ? 10.780 -4.974 -10.619 1.00 88.75 108 ILE A C 1
ATOM 905 O O . ILE A 1 108 ? 11.087 -4.034 -9.895 1.00 88.75 108 ILE A O 1
ATOM 909 N N . ASN A 1 109 ? 11.290 -6.199 -10.439 1.00 89.31 109 ASN A N 1
ATOM 910 C CA . ASN A 1 109 ? 12.186 -6.512 -9.322 1.00 89.31 109 ASN A CA 1
ATOM 911 C C . ASN A 1 109 ? 13.459 -5.654 -9.330 1.00 89.31 109 ASN A C 1
ATOM 913 O O . ASN A 1 109 ? 13.960 -5.288 -8.269 1.00 89.31 109 ASN A O 1
ATOM 917 N N . TRP A 1 110 ? 13.997 -5.349 -10.513 1.00 90.56 110 TRP A N 1
ATOM 918 C CA . TRP A 1 110 ? 15.125 -4.430 -10.646 1.00 90.56 110 TRP A CA 1
ATOM 919 C C . TRP A 1 110 ? 14.738 -2.997 -10.282 1.00 90.56 110 TRP A C 1
ATOM 921 O O . TRP A 1 110 ? 15.447 -2.364 -9.503 1.00 90.56 110 TRP A O 1
ATOM 931 N N . LEU A 1 111 ? 13.604 -2.509 -10.784 1.00 88.06 111 LEU A N 1
ATOM 932 C CA . LEU A 1 111 ? 13.155 -1.139 -10.551 1.00 88.06 111 LEU A CA 1
ATOM 933 C C . LEU A 1 111 ? 12.814 -0.870 -9.076 1.00 88.06 111 LEU A C 1
ATOM 935 O O . LEU A 1 111 ? 13.104 0.205 -8.562 1.00 88.06 111 LEU A O 1
ATOM 939 N N . GLU A 1 112 ? 12.245 -1.856 -8.383 1.00 85.75 112 GLU A N 1
ATOM 940 C CA . GLU A 1 112 ? 11.937 -1.791 -6.949 1.00 85.75 112 GLU A CA 1
ATOM 941 C C . GLU A 1 112 ? 13.172 -2.007 -6.054 1.00 85.75 112 GLU A C 1
ATOM 943 O O . GLU A 1 112 ? 13.074 -1.912 -4.832 1.00 85.75 112 GLU A O 1
ATOM 948 N N . GLY A 1 113 ? 14.337 -2.328 -6.629 1.00 84.50 113 GLY A N 1
ATOM 949 C CA . GLY A 1 113 ? 15.556 -2.619 -5.867 1.00 84.50 113 GLY A CA 1
ATOM 950 C C . GLY A 1 113 ? 15.537 -3.970 -5.139 1.00 84.50 113 GLY A C 1
ATOM 951 O O . GLY A 1 113 ? 16.395 -4.237 -4.301 1.00 84.50 113 GLY A O 1
ATOM 952 N N . ASN A 1 114 ? 14.595 -4.852 -5.480 1.00 77.69 114 ASN A N 1
ATOM 953 C CA . ASN A 1 114 ? 14.449 -6.195 -4.911 1.00 77.69 114 ASN A CA 1
ATOM 954 C C . ASN A 1 114 ? 15.442 -7.217 -5.491 1.00 77.69 114 ASN A C 1
ATOM 956 O O . ASN A 1 114 ? 15.453 -8.384 -5.086 1.00 77.69 114 ASN A O 1
ATOM 960 N N . ASN A 1 115 ? 16.277 -6.803 -6.445 1.00 64.25 115 ASN A N 1
ATOM 961 C CA . ASN A 1 115 ? 17.294 -7.654 -7.042 1.00 64.25 115 ASN A CA 1
ATOM 962 C C . ASN A 1 115 ? 18.446 -7.855 -6.040 1.00 64.25 115 ASN A C 1
ATOM 964 O O . ASN A 1 115 ? 19.360 -7.037 -5.939 1.00 64.25 115 ASN A O 1
ATOM 968 N N . LYS A 1 116 ? 18.378 -8.937 -5.255 1.00 52.31 116 LYS A N 1
ATOM 969 C CA . LYS A 1 116 ? 19.517 -9.402 -4.456 1.00 52.31 116 LYS A CA 1
ATOM 970 C C . LYS A 1 116 ? 20.576 -9.923 -5.427 1.00 52.31 116 LYS A C 1
ATOM 972 O O . LYS A 1 116 ? 20.316 -10.901 -6.126 1.00 52.31 116 LYS A O 1
ATOM 977 N N . GLY A 1 117 ? 21.705 -9.218 -5.501 1.00 46.81 117 GLY A N 1
ATOM 978 C CA . GLY A 1 117 ? 22.910 -9.694 -6.184 1.00 46.81 117 GLY A CA 1
ATOM 979 C C . GLY A 1 117 ? 23.435 -11.000 -5.602 1.00 46.81 117 GLY A C 1
ATOM 980 O O . GLY A 1 117 ? 23.104 -11.305 -4.431 1.00 46.81 117 GLY A O 1
#

Radius of gyration: 27.99 Å; chains: 1; bounding box: 58×30×82 Å

Foldseek 3Di:
DDPVVVVVVVVVVVVVVVVVVVVVVVVVVVVVVVVVVVVVVVVVVVCVPDDPDADDVRLPPDDQKDFLVVQCVSVVDDSVVSVVVVVVPLWDWDDDPPTIIGGSVRVVCSVVVVDDD

Secondary structure (DSSP, 8-state):
--HHHHHHHHHHHHHHHHHHHHHHHHHHHHHHHHHHHHHHHHHHHHHTT--TT--S-TTTTS-SEE-HHHHHHHHT--HHHHHHHHHTTSS--EEETTEEEEEHHHHHHHHTT----

pLDDT: mean 82.71, std 17.85, range [36.88, 98.12]

Sequence (117 aa):
MNTEQQIEFLKRRLVDLQQYVNREIELIIDDIKRLERKEEDHKTQMSDFKLPGVCDDSWRDLPEVMRPTDIKQILGIGQQQAYELINSNQFHYVRVGRTILIPKKAFINWLEGNNKG